Protein AF-X1S2Z3-F1 (afdb_monomer)

Foldseek 3Di:
DVVVPCVPDDAQAWDKDAQWFCPPHTDGHHQKIWIWGFHDAQDPDPPDGGDTHTDDIDDHPPDDDDDDPQRGVCCVVVVDPGDPD

Nearest PDB structures (foldseek):
  3dcl-assembly1_A  TM=9.341E-01  e=1.061E-03  Thermotoga maritima

pLDDT: mean 94.18, std 5.97, range [58.28, 98.44]

Solvent-accessible surface area (backbone atoms only — not comparable to full-atom values): 5267 Å² total; per-residue (Å²): 104,71,94,75,49,53,88,71,69,48,81,33,27,62,44,79,40,77,31,26,32,57,83,91,54,84,45,81,33,85,65,9,37,24,36,19,32,26,73,45,64,78,50,95,50,89,97,53,46,61,38,64,50,75,78,47,54,35,60,59,91,71,74,86,88,77,96,54,102,74,46,30,50,44,44,78,71,64,78,37,84,70,77,88,121

Structure (mmCIF, N/CA/C/O backbone):
data_AF-X1S2Z3-F1
#
_entry.id   AF-X1S2Z3-F1
#
loop_
_atom_site.group_PDB
_atom_site.id
_atom_site.type_symbol
_atom_site.label_atom_id
_atom_site.label_alt_id
_atom_site.label_comp_id
_atom_site.label_asym_id
_atom_site.label_entity_id
_atom_site.label_seq_id
_atom_site.pdbx_PDB_ins_code
_atom_site.Cartn_x
_atom_site.Cartn_y
_atom_site.Cartn_z
_atom_site.occupancy
_atom_site.B_iso_or_equiv
_atom_site.auth_seq_id
_atom_site.auth_comp_id
_atom_site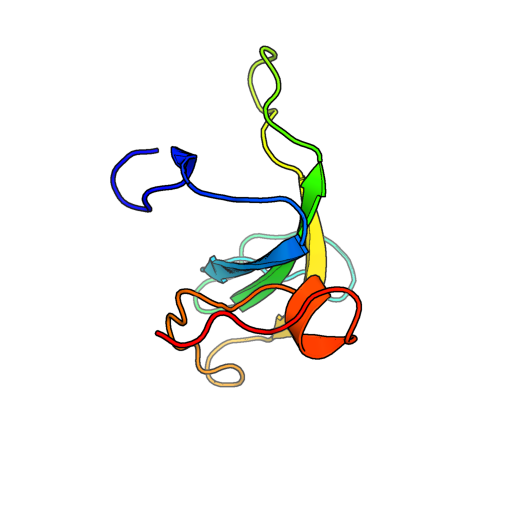.auth_asym_id
_atom_site.auth_atom_id
_atom_site.pdbx_PDB_model_num
ATOM 1 N N . VAL A 1 1 ? 8.352 12.719 3.299 1.00 71.44 1 VAL A N 1
ATOM 2 C CA . VAL A 1 1 ? 7.329 12.048 4.148 1.00 71.44 1 VAL A CA 1
ATOM 3 C C . VAL A 1 1 ? 6.025 12.850 4.169 1.00 71.44 1 VAL A C 1
ATOM 5 O O . VAL A 1 1 ? 4.944 12.281 4.239 1.00 71.44 1 VAL A O 1
ATOM 8 N N . GLU A 1 2 ? 6.144 14.167 4.061 1.00 84.81 2 GLU A N 1
ATOM 9 C CA . GLU A 1 2 ? 5.122 15.199 4.176 1.00 84.81 2 GLU A CA 1
ATOM 10 C C . GLU A 1 2 ? 4.214 15.257 2.941 1.00 84.81 2 GLU A C 1
ATOM 12 O O . GLU A 1 2 ? 3.005 15.346 3.101 1.00 84.81 2 GLU A O 1
ATOM 17 N N . GLU A 1 3 ? 4.777 15.113 1.731 1.00 85.69 3 GLU A N 1
ATOM 18 C CA . GLU A 1 3 ? 4.032 15.115 0.453 1.00 85.69 3 GLU A CA 1
ATOM 19 C C . GLU A 1 3 ? 2.861 14.119 0.444 1.00 85.69 3 GLU A C 1
ATOM 21 O O . GLU A 1 3 ? 1.793 14.413 -0.084 1.00 85.69 3 GLU A O 1
ATOM 26 N N . TYR A 1 4 ? 3.060 12.953 1.061 1.00 83.44 4 TYR A N 1
ATOM 27 C CA . TYR A 1 4 ? 2.072 11.874 1.123 1.00 83.44 4 TYR A CA 1
ATOM 28 C C . TYR A 1 4 ? 1.477 11.686 2.522 1.00 83.44 4 TYR A C 1
ATOM 30 O O . TYR A 1 4 ? 0.818 10.679 2.765 1.00 83.44 4 TYR A O 1
ATOM 38 N N . ASP A 1 5 ? 1.736 12.619 3.446 1.00 86.00 5 ASP A N 1
ATOM 39 C CA . ASP A 1 5 ? 1.230 12.591 4.825 1.00 86.00 5 ASP A CA 1
ATOM 40 C C . ASP A 1 5 ? 1.461 11.242 5.539 1.00 86.00 5 ASP A C 1
ATOM 42 O O . ASP A 1 5 ? 0.652 10.770 6.340 1.00 86.00 5 ASP A O 1
ATOM 46 N N . LEU A 1 6 ? 2.601 10.596 5.250 1.00 84.69 6 LEU A N 1
ATOM 47 C CA . LEU A 1 6 ? 2.868 9.215 5.678 1.00 84.69 6 LEU A CA 1
ATOM 48 C C . LEU A 1 6 ? 2.925 9.082 7.208 1.00 84.69 6 LEU A C 1
ATOM 50 O O . LEU A 1 6 ? 2.739 7.991 7.739 1.00 84.69 6 LEU A O 1
ATOM 54 N N . LYS A 1 7 ? 3.130 10.193 7.932 1.00 88.25 7 LYS A N 1
ATOM 55 C CA . LYS A 1 7 ? 3.100 10.245 9.406 1.00 88.25 7 LYS A CA 1
ATOM 56 C C . LYS A 1 7 ? 1.745 9.833 9.987 1.00 88.25 7 LYS A C 1
ATOM 58 O O . LYS A 1 7 ? 1.694 9.457 11.153 1.00 88.25 7 LYS A O 1
ATOM 63 N N . LYS A 1 8 ? 0.665 9.894 9.201 1.00 89.88 8 LYS A N 1
ATOM 64 C CA . LYS A 1 8 ? -0.686 9.513 9.640 1.00 89.88 8 LYS A CA 1
ATOM 65 C C . LYS A 1 8 ? -1.060 8.067 9.331 1.00 89.88 8 LYS A C 1
ATOM 67 O O . LYS A 1 8 ? -2.157 7.667 9.717 1.00 89.88 8 LYS A O 1
ATOM 72 N N . ILE A 1 9 ? -0.182 7.302 8.675 1.00 93.25 9 ILE A N 1
ATOM 73 C CA . ILE A 1 9 ? -0.426 5.886 8.382 1.00 93.25 9 ILE A CA 1
ATOM 74 C C . ILE A 1 9 ? -0.618 5.113 9.684 1.00 93.25 9 ILE A C 1
ATOM 76 O O . ILE A 1 9 ? 0.164 5.230 10.630 1.00 93.25 9 ILE A O 1
ATOM 80 N N . LYS A 1 10 ? -1.652 4.279 9.701 1.00 95.19 10 LYS A N 1
ATOM 81 C CA . LYS A 1 10 ? -2.015 3.399 10.807 1.00 95.19 10 LYS A CA 1
ATOM 82 C C . LYS A 1 10 ? -1.880 1.947 10.378 1.00 95.19 10 LYS A C 1
ATOM 84 O O . LYS A 1 10 ? -1.965 1.609 9.198 1.00 95.19 10 LYS A O 1
ATOM 89 N N . LEU A 1 11 ? -1.717 1.068 11.363 1.00 96.94 11 LEU A N 1
ATOM 90 C CA . LEU A 1 11 ? -1.820 -0.369 11.132 1.00 96.94 11 LEU A CA 1
ATOM 91 C C . LEU A 1 11 ? -3.180 -0.694 10.505 1.00 96.94 11 LEU A C 1
ATOM 93 O O . LEU A 1 11 ? -4.222 -0.219 10.966 1.00 96.94 11 LEU A O 1
ATOM 97 N N . GLY A 1 12 ? -3.153 -1.500 9.451 1.00 97.88 12 GLY A N 1
ATOM 98 C CA . GLY A 1 12 ? -4.327 -1.893 8.687 1.00 97.88 12 GLY A CA 1
ATOM 99 C C . GLY A 1 12 ? -4.719 -0.947 7.552 1.00 97.88 12 GLY A C 1
ATOM 100 O O . GLY A 1 12 ? -5.625 -1.300 6.798 1.00 97.88 12 GLY A O 1
ATOM 101 N N . ASP A 1 13 ? -4.078 0.217 7.398 1.00 97.81 13 ASP A N 1
ATOM 102 C CA . ASP A 1 13 ? -4.397 1.128 6.294 1.00 97.81 13 ASP A CA 1
ATOM 103 C C . ASP A 1 13 ? -4.051 0.492 4.942 1.00 97.81 13 ASP A C 1
ATOM 105 O O . ASP A 1 13 ? -2.991 -0.125 4.790 1.00 97.81 13 ASP A O 1
ATOM 109 N N . LEU A 1 14 ? -4.940 0.654 3.958 1.00 97.88 14 LEU A N 1
ATOM 110 C CA . LEU A 1 14 ? -4.664 0.295 2.570 1.00 97.88 14 LEU A CA 1
ATOM 111 C C . LEU A 1 14 ? -3.930 1.451 1.894 1.00 97.88 14 LEU A C 1
ATOM 113 O O . LEU A 1 14 ? -4.426 2.574 1.827 1.00 97.88 14 LEU A O 1
ATOM 117 N N . VAL A 1 15 ? -2.764 1.149 1.336 1.00 97.12 15 VAL A N 1
ATOM 118 C CA . VAL A 1 15 ? -1.873 2.121 0.704 1.00 97.12 15 VAL A CA 1
ATOM 119 C C . VAL A 1 15 ? -1.602 1.703 -0.734 1.00 97.12 15 VAL A C 1
ATOM 121 O O . VAL A 1 15 ? -1.311 0.541 -1.013 1.00 97.12 15 VAL A O 1
ATOM 124 N N . ALA A 1 16 ? -1.673 2.664 -1.655 1.00 97.06 16 ALA A N 1
ATOM 125 C CA . ALA A 1 16 ? -1.291 2.466 -3.047 1.00 97.06 16 ALA A CA 1
ATOM 126 C C . ALA A 1 16 ? 0.167 2.882 -3.281 1.00 97.06 16 ALA A C 1
ATOM 128 O O . ALA A 1 16 ? 0.534 4.039 -3.077 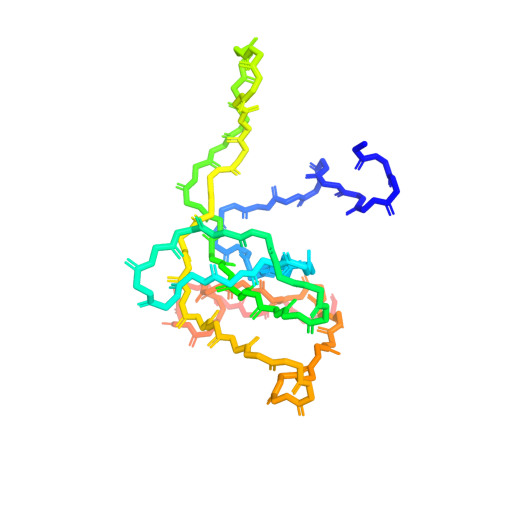1.00 97.06 1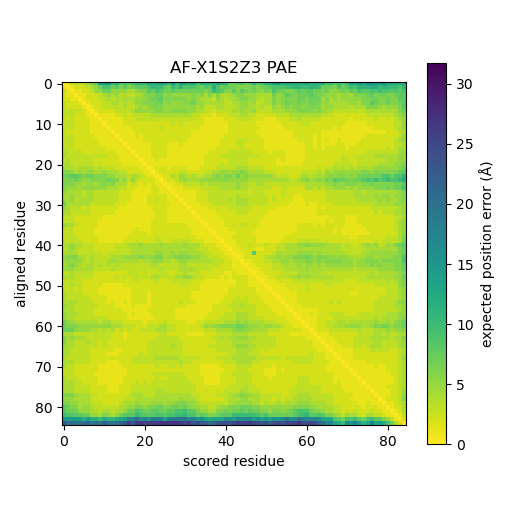6 ALA A O 1
ATOM 129 N N . ILE A 1 17 ? 0.982 1.953 -3.773 1.00 96.75 17 ILE A N 1
ATOM 130 C CA . ILE A 1 17 ? 2.366 2.179 -4.185 1.00 96.75 17 ILE A CA 1
ATOM 131 C C . ILE A 1 17 ? 2.389 2.329 -5.710 1.00 96.75 17 ILE A C 1
ATOM 133 O O . ILE A 1 17 ? 2.188 1.361 -6.447 1.00 96.75 17 ILE A O 1
ATOM 137 N N . LYS A 1 18 ? 2.623 3.555 -6.186 1.00 96.19 18 LYS A N 1
ATOM 138 C CA . LYS A 1 18 ? 2.751 3.872 -7.617 1.00 96.19 18 LYS A CA 1
ATOM 139 C C . LYS A 1 18 ? 4.123 3.435 -8.138 1.00 96.19 18 LYS A C 1
ATOM 141 O O . LYS A 1 18 ? 5.132 3.655 -7.475 1.00 96.19 18 LYS A O 1
ATOM 146 N N . GLY A 1 19 ? 4.169 2.884 -9.346 1.00 97.12 19 GLY A N 1
ATOM 147 C CA . GLY A 1 19 ? 5.408 2.458 -9.995 1.00 97.12 19 GLY A CA 1
ATOM 148 C C . GLY A 1 19 ? 5.978 1.137 -9.465 1.00 97.12 19 GLY A C 1
ATOM 149 O O . GLY A 1 19 ? 7.145 0.846 -9.718 1.00 97.12 19 GLY A O 1
ATOM 150 N N . HIS A 1 20 ? 5.194 0.368 -8.704 1.00 97.69 20 HIS A N 1
ATOM 151 C CA . HIS A 1 20 ? 5.590 -0.907 -8.104 1.00 97.69 20 HIS A CA 1
ATOM 152 C C . HIS A 1 20 ? 4.701 -2.030 -8.638 1.00 97.69 20 HIS A C 1
ATOM 154 O O . HIS A 1 20 ? 3.485 -1.862 -8.740 1.00 97.69 20 HIS A O 1
ATOM 160 N N . TYR A 1 21 ? 5.310 -3.168 -8.960 1.00 97.75 21 TYR A N 1
ATOM 161 C CA . TYR A 1 21 ? 4.617 -4.399 -9.330 1.00 97.75 21 TYR A CA 1
ATOM 162 C C . TYR A 1 21 ? 5.190 -5.551 -8.507 1.00 97.75 21 TYR A C 1
ATOM 164 O O . TYR A 1 21 ? 6.409 -5.653 -8.373 1.00 97.75 21 TYR A O 1
ATOM 172 N N . ASP A 1 22 ? 4.313 -6.376 -7.938 1.00 96.50 22 ASP A N 1
ATOM 173 C CA . ASP A 1 22 ? 4.671 -7.401 -6.948 1.00 96.50 22 ASP A CA 1
ATOM 174 C C . ASP A 1 22 ? 3.896 -8.710 -7.162 1.00 96.50 22 ASP A C 1
ATOM 176 O O . ASP A 1 22 ? 3.330 -9.283 -6.238 1.00 96.50 22 ASP A O 1
ATOM 180 N N . TYR A 1 23 ? 3.781 -9.151 -8.419 1.00 93.62 23 TYR A N 1
ATOM 181 C CA . TYR A 1 23 ? 3.018 -10.361 -8.757 1.00 93.62 23 TYR A CA 1
ATOM 182 C C . TYR A 1 23 ? 3.813 -11.654 -8.515 1.00 93.62 23 TYR A C 1
ATOM 184 O O . TYR A 1 23 ? 3.276 -12.621 -7.990 1.00 93.62 23 TYR A O 1
ATOM 192 N N . TYR A 1 24 ? 5.096 -11.669 -8.890 1.00 91.31 24 TYR A N 1
ATOM 193 C CA . TYR A 1 24 ? 6.025 -12.785 -8.630 1.00 91.31 24 TYR A CA 1
ATOM 194 C C . TYR A 1 24 ? 7.252 -12.358 -7.815 1.00 91.31 24 TYR A C 1
ATOM 196 O O . TYR A 1 24 ? 8.040 -13.187 -7.372 1.00 91.31 24 TYR A O 1
ATOM 204 N N . GLY A 1 25 ? 7.431 -11.052 -7.651 1.00 90.50 25 GLY A N 1
ATOM 205 C CA . GLY A 1 25 ? 8.565 -10.435 -6.998 1.00 90.50 25 GLY A CA 1
ATOM 206 C C . GLY A 1 25 ? 8.494 -8.926 -7.170 1.00 90.50 25 GLY A C 1
ATOM 207 O O . GLY A 1 25 ? 7.845 -8.420 -8.090 1.00 90.50 25 GLY A O 1
ATOM 208 N N . ARG A 1 26 ? 9.184 -8.223 -6.278 1.00 94.19 26 ARG A N 1
ATOM 209 C CA . ARG A 1 26 ? 9.147 -6.767 -6.182 1.00 94.19 26 ARG A CA 1
ATOM 210 C C . ARG A 1 26 ? 9.989 -6.141 -7.276 1.00 94.19 26 ARG A C 1
ATOM 212 O O . ARG A 1 26 ? 11.174 -6.446 -7.404 1.00 94.19 26 ARG A O 1
ATOM 219 N N . GLY A 1 27 ? 9.410 -5.207 -8.016 1.00 96.19 27 GLY A N 1
ATOM 220 C CA . GLY A 1 27 ? 10.172 -4.406 -8.962 1.00 96.19 27 GLY A CA 1
ATOM 221 C C . GLY A 1 27 ? 9.530 -3.067 -9.274 1.00 96.19 27 GLY A C 1
ATOM 222 O O . GLY A 1 27 ? 8.354 -2.821 -8.992 1.00 96.19 27 GLY A O 1
ATOM 223 N N . ARG A 1 28 ? 10.336 -2.187 -9.868 1.00 97.00 28 ARG A N 1
ATOM 224 C CA . ARG A 1 28 ? 9.891 -0.881 -10.344 1.00 97.00 28 ARG A CA 1
ATOM 225 C C . ARG A 1 28 ? 9.383 -1.014 -11.776 1.00 97.00 28 ARG A C 1
ATOM 227 O O . ARG A 1 28 ? 10.147 -1.373 -12.664 1.00 97.00 28 ARG A O 1
ATOM 234 N N . TYR A 1 29 ? 8.113 -0.695 -11.988 1.00 97.25 29 TYR A N 1
ATOM 235 C CA . TYR A 1 29 ? 7.452 -0.760 -13.290 1.00 97.25 29 TYR A CA 1
ATOM 236 C C . TYR A 1 29 ? 6.622 0.500 -13.474 1.00 97.25 29 TYR A C 1
ATOM 238 O O . TYR A 1 29 ? 5.713 0.770 -12.689 1.00 97.25 29 TYR A O 1
ATOM 246 N N . GLU A 1 30 ? 6.942 1.292 -14.491 1.00 97.38 30 GLU A N 1
ATOM 247 C CA . GLU A 1 30 ? 6.247 2.549 -14.743 1.00 97.38 30 GLU A CA 1
ATOM 248 C C . GLU A 1 30 ? 4.745 2.323 -14.968 1.00 97.38 30 GLU A C 1
ATOM 250 O O . GLU A 1 30 ? 4.332 1.400 -15.668 1.00 97.38 30 GLU A O 1
ATOM 255 N N . GLY A 1 31 ? 3.922 3.136 -14.304 1.00 96.69 31 GLY A N 1
ATOM 256 C CA . GLY A 1 31 ? 2.461 3.052 -14.357 1.00 96.69 31 GLY A CA 1
ATOM 257 C C . GLY A 1 31 ? 1.831 1.848 -13.641 1.00 96.69 31 GLY A C 1
ATOM 258 O O . GLY A 1 31 ? 0.607 1.816 -13.512 1.00 96.69 31 GLY A O 1
ATOM 259 N N . ALA A 1 32 ? 2.616 0.878 -13.160 1.00 97.81 32 ALA A N 1
ATOM 260 C CA . ALA A 1 32 ? 2.097 -0.208 -12.333 1.00 97.81 32 ALA A CA 1
ATOM 261 C C . ALA A 1 32 ? 1.672 0.306 -10.950 1.00 97.81 32 ALA A C 1
ATOM 263 O O . ALA A 1 32 ? 2.171 1.326 -10.460 1.00 97.81 32 ALA A O 1
ATOM 264 N N . VAL A 1 33 ? 0.745 -0.405 -10.314 1.00 98.12 33 VAL A N 1
ATOM 265 C CA . VAL A 1 33 ? 0.274 -0.090 -8.963 1.00 98.12 33 VAL A CA 1
ATOM 266 C C . VAL A 1 33 ? 0.196 -1.366 -8.141 1.00 98.12 33 V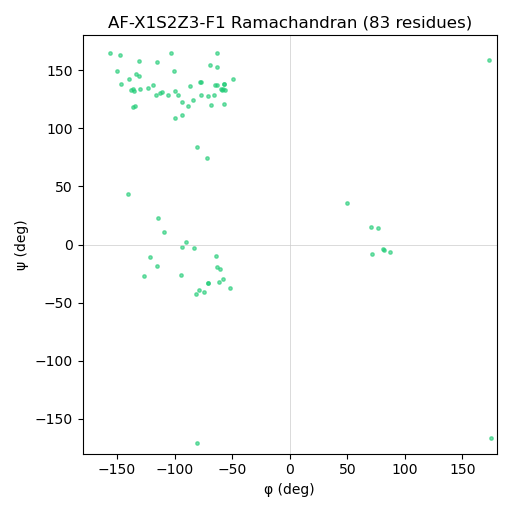AL A C 1
ATOM 268 O O . VAL A 1 33 ? -0.418 -2.346 -8.563 1.00 98.12 33 VAL A O 1
ATOM 271 N N . THR A 1 34 ? 0.742 -1.311 -6.929 1.00 98.31 34 THR A N 1
ATOM 272 C CA . THR A 1 34 ? 0.541 -2.321 -5.885 1.00 98.31 34 THR A CA 1
ATOM 273 C C . THR A 1 34 ? -0.250 -1.703 -4.739 1.00 98.31 34 THR A C 1
ATOM 275 O O . THR A 1 34 ? 0.109 -0.637 -4.248 1.00 98.31 34 THR A O 1
ATOM 278 N N . ILE A 1 35 ? -1.315 -2.367 -4.296 1.00 98.19 35 ILE A N 1
ATOM 279 C CA . ILE A 1 35 ? -2.043 -2.034 -3.070 1.00 98.19 35 ILE A CA 1
ATOM 280 C C . ILE A 1 35 ? -1.527 -2.940 -1.957 1.00 98.19 35 ILE A C 1
ATOM 282 O O . ILE A 1 35 ? -1.492 -4.160 -2.127 1.00 98.19 35 ILE A O 1
ATOM 286 N N . GLY A 1 36 ? -1.142 -2.355 -0.827 1.00 98.06 36 GLY A N 1
ATOM 287 C CA . GLY A 1 36 ? -0.687 -3.089 0.349 1.00 98.06 36 GLY A CA 1
ATOM 288 C C . GLY A 1 36 ? -1.371 -2.632 1.630 1.00 98.06 36 GLY A C 1
ATOM 289 O O . GLY A 1 36 ? -1.884 -1.519 1.705 1.00 98.06 36 GLY A O 1
ATOM 290 N N . VAL A 1 37 ? -1.369 -3.504 2.634 1.00 98.44 37 VAL A N 1
ATOM 291 C CA . VAL A 1 37 ? -1.878 -3.232 3.983 1.00 98.44 37 VAL A CA 1
ATOM 292 C C . VAL A 1 37 ? -0.707 -2.913 4.903 1.00 98.44 37 VAL A C 1
ATOM 294 O O . VAL A 1 37 ? 0.269 -3.658 4.915 1.00 98.44 37 VAL A O 1
ATOM 297 N N . CYS A 1 38 ? -0.796 -1.846 5.692 1.00 98.12 38 CYS A N 1
ATOM 298 C CA . CYS A 1 38 ? 0.214 -1.538 6.704 1.00 98.12 38 CYS A CA 1
ATOM 299 C C . CYS A 1 38 ? 0.205 -2.569 7.843 1.00 98.12 38 CYS A C 1
ATOM 301 O O . CYS A 1 38 ? -0.808 -2.734 8.523 1.00 98.12 38 CYS A O 1
ATOM 303 N N . ILE A 1 39 ? 1.328 -3.260 8.056 1.00 98.12 39 ILE A N 1
ATOM 304 C CA . ILE A 1 39 ? 1.441 -4.385 9.002 1.00 98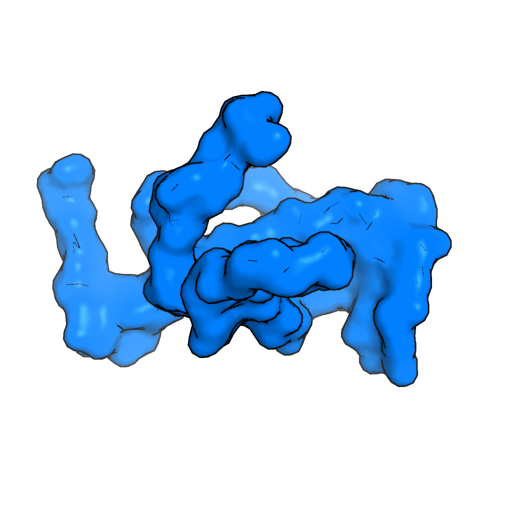.12 39 ILE A CA 1
ATOM 305 C C . ILE A 1 39 ? 2.377 -4.124 10.184 1.00 98.12 39 ILE A C 1
ATOM 307 O O . ILE A 1 39 ? 2.268 -4.808 11.197 1.00 98.12 39 ILE A O 1
ATOM 311 N N . HIS A 1 40 ? 3.271 -3.138 10.098 1.00 97.00 40 HIS A N 1
ATOM 312 C CA . HIS A 1 40 ? 4.095 -2.725 11.234 1.00 97.00 40 HIS A CA 1
ATOM 313 C C . HIS A 1 40 ? 4.406 -1.229 11.195 1.00 97.00 40 HIS A C 1
ATOM 315 O O . HIS A 1 40 ? 4.227 -0.574 10.171 1.00 97.00 40 HIS A O 1
ATOM 321 N N . GLY A 1 41 ? 4.846 -0.693 12.336 1.00 93.19 41 GLY A N 1
ATOM 322 C CA . GLY A 1 41 ? 5.122 0.730 12.523 1.00 93.19 41 GLY A CA 1
ATOM 323 C C . GLY A 1 41 ? 6.478 1.194 11.986 1.00 93.19 41 GLY A C 1
ATOM 324 O O . GLY A 1 41 ? 7.187 0.460 11.292 1.00 93.19 41 GLY A O 1
ATOM 325 N N . TRP A 1 42 ? 6.811 2.438 12.334 1.00 92.44 42 TRP A N 1
ATOM 326 C CA . TRP A 1 42 ? 8.074 3.096 12.006 1.00 92.44 42 TRP A CA 1
ATOM 327 C C . TRP A 1 42 ? 9.278 2.401 12.644 1.00 92.44 42 TRP A C 1
ATOM 329 O O . TRP A 1 42 ? 9.169 1.758 13.686 1.00 92.44 42 TRP A O 1
ATOM 339 N N . SER A 1 43 ? 10.425 2.552 11.993 1.00 92.50 43 SER A N 1
ATOM 340 C CA . SER A 1 43 ? 11.714 2.037 12.435 1.00 92.50 43 SER A CA 1
ATOM 341 C C . SER A 1 43 ? 12.738 3.162 12.365 1.00 92.50 43 SER A C 1
ATOM 343 O O . SER A 1 43 ? 12.678 3.981 11.449 1.00 92.50 43 SER A O 1
ATOM 345 N N . ASP A 1 44 ? 13.680 3.170 13.305 1.00 93.62 44 ASP A N 1
ATOM 346 C CA . ASP A 1 44 ? 14.764 4.157 13.363 1.00 93.62 44 ASP A CA 1
ATOM 347 C C . ASP A 1 44 ? 15.948 3.803 12.442 1.00 93.62 44 ASP A C 1
ATOM 349 O O . ASP A 1 44 ? 16.907 4.565 12.323 1.00 93.62 44 ASP A O 1
ATOM 353 N N . PHE A 1 45 ? 15.898 2.648 11.769 1.00 96.06 45 PHE A N 1
ATOM 354 C CA . PHE A 1 45 ? 16.948 2.206 10.856 1.00 96.06 45 PHE A CA 1
ATOM 355 C C . PHE A 1 45 ? 16.750 2.764 9.444 1.00 96.06 45 PHE A C 1
ATOM 357 O O . PHE A 1 45 ? 15.655 2.734 8.879 1.00 96.06 45 PHE A O 1
ATOM 364 N N . SER A 1 46 ? 17.845 3.225 8.834 1.00 94.81 46 SER A N 1
ATOM 365 C CA . SER A 1 46 ? 17.833 3.724 7.456 1.00 94.81 46 SER A CA 1
ATOM 366 C C . SER A 1 46 ? 17.340 2.653 6.479 1.00 94.81 46 SER A C 1
ATOM 368 O O . SER A 1 46 ? 17.759 1.499 6.544 1.00 94.81 46 SER A O 1
ATOM 370 N N . GLY A 1 47 ? 16.439 3.036 5.573 1.00 92.00 47 GLY A N 1
ATOM 371 C CA . GLY A 1 47 ? 15.799 2.121 4.624 1.00 92.00 47 GLY A CA 1
ATOM 372 C C . GLY A 1 47 ? 14.604 1.341 5.186 1.00 92.00 47 GLY A C 1
ATOM 373 O O . GLY A 1 47 ? 13.931 0.653 4.419 1.00 92.00 47 GLY A O 1
ATOM 374 N N . HIS A 1 48 ? 14.296 1.473 6.480 1.00 93.50 48 HIS A N 1
ATOM 375 C CA . HIS A 1 48 ? 13.113 0.887 7.108 1.00 93.50 48 HIS A CA 1
ATOM 376 C C . HIS A 1 48 ? 12.013 1.935 7.350 1.00 93.50 48 HIS A C 1
ATOM 378 O O . HIS A 1 48 ? 12.219 3.144 7.270 1.00 93.50 48 HIS A O 1
ATOM 384 N N . GLY A 1 49 ? 10.805 1.452 7.625 1.00 92.88 49 GLY A N 1
ATOM 385 C 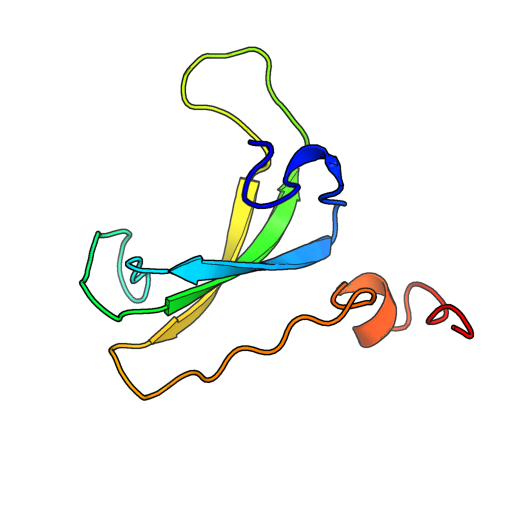CA . GLY A 1 49 ? 9.612 2.257 7.869 1.00 92.88 49 GLY A CA 1
ATOM 386 C C . GLY A 1 49 ? 8.394 1.350 8.031 1.00 92.88 49 GLY A C 1
ATOM 387 O O . GLY A 1 49 ? 8.574 0.139 8.173 1.00 92.88 49 GLY A O 1
ATOM 388 N N . PRO A 1 50 ? 7.167 1.891 7.994 1.00 95.38 50 PRO A N 1
ATOM 389 C CA . PRO A 1 50 ? 5.962 1.081 8.046 1.00 95.38 50 PRO A CA 1
ATOM 390 C C . PRO A 1 50 ? 5.936 0.052 6.914 1.00 95.38 50 PRO A C 1
ATOM 392 O O . PRO A 1 50 ? 6.002 0.401 5.734 1.00 95.38 50 PRO A O 1
ATOM 395 N N . GLY A 1 51 ? 5.868 -1.226 7.277 1.00 96.31 51 GLY A N 1
ATOM 396 C CA . GLY A 1 51 ? 5.855 -2.315 6.309 1.00 96.31 51 GLY A CA 1
ATOM 397 C C . GLY A 1 51 ? 4.487 -2.476 5.680 1.00 96.31 51 GLY A C 1
ATOM 398 O O . GLY A 1 51 ? 3.469 -2.410 6.370 1.00 96.31 51 GLY A O 1
ATOM 399 N N . LEU A 1 52 ? 4.469 -2.739 4.376 1.00 97.25 52 LEU A N 1
ATOM 400 C CA . LEU A 1 52 ? 3.253 -3.021 3.626 1.00 97.25 52 LEU A CA 1
ATOM 401 C C . LEU A 1 52 ? 3.240 -4.489 3.192 1.00 97.25 52 LEU A C 1
ATOM 403 O O . LEU A 1 52 ? 4.210 -4.970 2.608 1.00 97.25 52 LEU A O 1
ATOM 407 N N . ASN A 1 53 ? 2.127 -5.178 3.437 1.00 97.62 53 ASN A N 1
ATOM 408 C CA . ASN A 1 53 ? 1.840 -6.487 2.863 1.00 97.62 53 ASN A CA 1
ATOM 409 C C . ASN A 1 53 ? 1.013 -6.312 1.576 1.00 97.62 53 ASN A C 1
ATOM 411 O O . ASN A 1 53 ? -0.147 -5.900 1.678 1.00 97.62 53 ASN A O 1
ATOM 415 N N . PRO A 1 54 ? 1.564 -6.597 0.384 1.00 97.44 54 PRO A N 1
ATOM 416 C CA . PRO A 1 54 ? 0.833 -6.529 -0.879 1.00 97.44 54 PRO A CA 1
ATOM 417 C C . PRO A 1 54 ? -0.409 -7.427 -0.872 1.00 97.44 54 PRO A C 1
ATOM 419 O O . PRO A 1 54 ? -0.361 -8.563 -0.406 1.00 97.44 54 PRO A O 1
ATOM 422 N N . VAL A 1 55 ? -1.517 -6.923 -1.412 1.00 97.00 55 VAL A N 1
ATOM 423 C CA . VAL A 1 55 ? -2.770 -7.685 -1.584 1.00 97.00 55 VAL A CA 1
ATOM 424 C C . VAL A 1 55 ? -3.280 -7.658 -3.020 1.00 97.00 55 VAL A C 1
ATOM 426 O O . VAL A 1 55 ? -3.948 -8.589 -3.454 1.00 97.00 55 VAL A O 1
ATOM 429 N N . LEU A 1 56 ? -2.956 -6.605 -3.772 1.00 97.06 56 LEU A N 1
ATOM 430 C CA . LEU A 1 56 ? -3.265 -6.480 -5.192 1.00 97.06 56 LEU A CA 1
ATOM 431 C C . LEU A 1 56 ? -2.067 -5.859 -5.894 1.00 97.06 56 LEU A C 1
ATOM 433 O O . LEU A 1 56 ? -1.450 -4.934 -5.369 1.00 97.06 56 LEU A O 1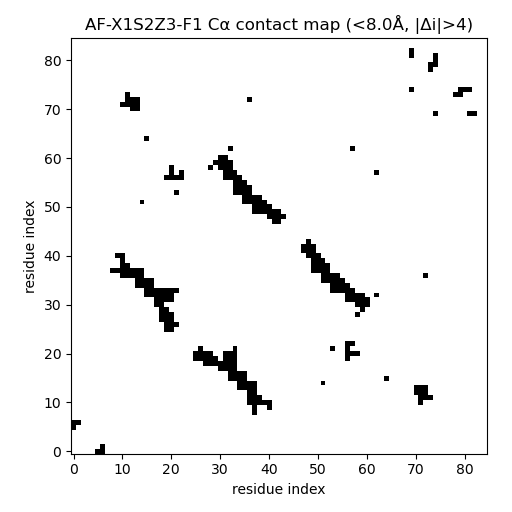
ATOM 437 N N . SER A 1 57 ? -1.769 -6.313 -7.103 1.00 97.81 57 SER A N 1
ATOM 438 C CA . SER A 1 57 ? -0.764 -5.681 -7.948 1.00 97.81 57 SER A CA 1
ATOM 439 C C . SER A 1 57 ? -1.171 -5.797 -9.405 1.00 97.81 57 SER A C 1
ATOM 441 O O . SER A 1 57 ? -1.678 -6.837 -9.829 1.00 97.81 57 SER A O 1
ATOM 443 N N . ALA A 1 58 ? -0.992 -4.728 -10.175 1.00 97.69 58 ALA A N 1
ATOM 444 C CA . ALA A 1 58 ? -1.340 -4.741 -11.584 1.00 97.69 58 ALA A CA 1
ATOM 445 C C . ALA A 1 58 ? -0.460 -3.819 -12.428 1.00 97.69 58 ALA A C 1
ATOM 447 O O . ALA A 1 58 ? -0.014 -2.758 -11.989 1.00 97.69 58 ALA A O 1
ATOM 448 N N . LEU A 1 59 ? -0.282 -4.234 -13.682 1.00 97.19 59 LEU A N 1
ATOM 449 C CA . LEU A 1 59 ? 0.267 -3.417 -14.760 1.00 97.19 59 LEU A CA 1
ATOM 450 C C . LEU A 1 59 ? -0.639 -2.201 -15.071 1.00 97.19 59 LEU A C 1
ATOM 452 O O . LEU A 1 59 ? -1.802 -2.177 -14.643 1.00 97.19 59 LEU A O 1
ATOM 456 N N . PRO A 1 60 ? -0.128 -1.198 -15.815 1.00 97.75 60 PRO A N 1
ATOM 457 C CA . PRO A 1 60 ? -0.830 0.059 -16.064 1.00 97.75 60 PRO A CA 1
ATOM 458 C C . PRO A 1 60 ? -2.279 -0.100 -16.541 1.00 97.75 60 PRO A C 1
ATOM 460 O O . PRO A 1 60 ? -2.611 -0.991 -17.322 1.00 97.75 60 PRO A O 1
ATOM 463 N N . GLY A 1 61 ? -3.150 0.794 -16.067 1.00 95.38 61 GLY A N 1
ATOM 464 C CA . GLY A 1 61 ? -4.547 0.894 -16.507 1.00 95.38 61 GLY A CA 1
ATOM 465 C C . GLY A 1 61 ? -5.526 -0.102 -15.876 1.00 95.38 61 GLY A C 1
ATOM 466 O O . GLY A 1 61 ? -6.725 0.002 -16.126 1.00 95.38 61 GLY A O 1
ATOM 467 N N . ARG A 1 62 ? -5.061 -1.040 -15.038 1.00 96.56 62 ARG A N 1
ATOM 468 C CA . ARG A 1 62 ? -5.920 -2.082 -14.439 1.00 96.56 62 ARG A CA 1
ATOM 469 C C . ARG A 1 62 ? -6.478 -1.746 -13.056 1.00 96.56 62 ARG A C 1
ATOM 471 O O . ARG A 1 62 ? -7.531 -2.260 -12.694 1.00 96.56 62 ARG A O 1
ATOM 478 N N . ILE A 1 63 ? -5.800 -0.894 -12.288 1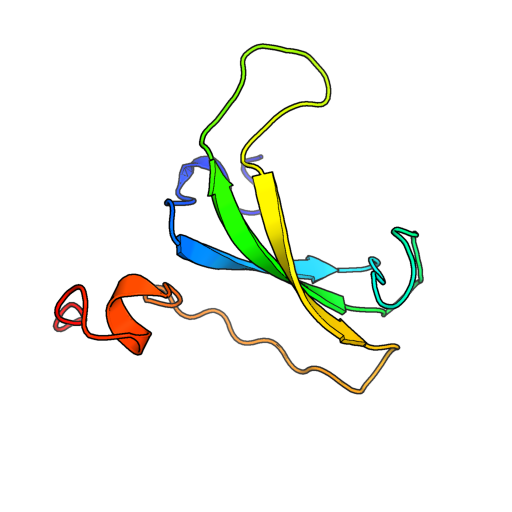.00 96.38 63 ILE A N 1
ATOM 479 C CA . ILE A 1 63 ? -6.243 -0.451 -10.958 1.00 96.38 63 ILE A CA 1
ATOM 480 C C . ILE A 1 63 ? -6.495 1.055 -10.998 1.00 96.38 63 ILE A C 1
ATOM 482 O O . ILE A 1 63 ? -5.627 1.826 -11.401 1.00 96.38 63 ILE A O 1
ATOM 486 N N . LYS A 1 64 ? -7.679 1.475 -10.539 1.00 95.38 64 LYS A N 1
ATOM 487 C CA . LYS A 1 64 ? -7.999 2.878 -10.250 1.00 95.38 64 LYS A CA 1
ATOM 488 C C . LYS A 1 64 ? -8.028 3.071 -8.740 1.00 95.38 64 LYS A C 1
ATOM 490 O O . LYS A 1 64 ? -8.702 2.322 -8.039 1.00 95.38 64 LYS A O 1
ATOM 495 N N . THR A 1 65 ? -7.304 4.067 -8.245 1.00 95.06 65 THR A N 1
ATOM 496 C CA . THR A 1 65 ? -7.238 4.381 -6.816 1.00 95.06 65 THR A CA 1
ATOM 497 C C . THR A 1 65 ? -8.140 5.562 -6.480 1.00 95.06 65 THR A C 1
ATOM 499 O O . THR A 1 65 ? -8.358 6.461 -7.291 1.00 95.06 65 THR A O 1
ATOM 502 N N . LYS A 1 66 ? -8.672 5.559 -5.259 1.00 95.06 66 LYS A N 1
ATOM 503 C CA . LYS A 1 66 ? -9.406 6.674 -4.666 1.00 95.06 66 LYS A CA 1
ATOM 504 C C . LYS A 1 66 ? -8.925 6.827 -3.230 1.00 95.06 66 LYS A C 1
ATOM 506 O O . LYS A 1 66 ? -8.826 5.830 -2.522 1.00 95.06 66 LYS A O 1
ATOM 511 N N . LEU A 1 67 ? -8.638 8.056 -2.811 1.00 93.12 67 LEU A N 1
ATOM 512 C CA . LEU A 1 67 ? -8.338 8.337 -1.410 1.00 93.12 67 LEU A CA 1
ATOM 513 C C . LEU A 1 67 ? -9.621 8.208 -0.579 1.00 93.12 67 LEU A C 1
ATOM 515 O O . LEU A 1 67 ? -10.646 8.806 -0.913 1.00 93.12 67 LEU A O 1
ATOM 519 N N . ASP A 1 68 ? -9.555 7.423 0.492 1.00 93.56 68 ASP A N 1
ATOM 520 C CA . ASP A 1 68 ? -10.618 7.264 1.486 1.00 93.56 68 ASP A CA 1
ATOM 521 C C . ASP A 1 68 ? -9.969 7.354 2.881 1.00 93.56 68 ASP A C 1
ATOM 523 O O . ASP A 1 68 ? -9.099 6.535 3.189 1.00 93.56 68 ASP A O 1
ATOM 527 N N . PRO A 1 69 ? -10.355 8.327 3.732 1.00 91.81 69 PRO A N 1
ATOM 528 C CA . PRO A 1 69 ? -9.802 8.474 5.084 1.00 91.81 69 PRO A CA 1
ATOM 529 C C . PRO A 1 69 ? -10.119 7.287 6.009 1.00 91.81 69 PRO A C 1
ATOM 531 O O . PRO A 1 69 ? -9.571 7.186 7.106 1.00 91.81 69 PRO A O 1
ATOM 534 N N . HIS A 1 70 ? -11.002 6.385 5.580 1.00 94.25 70 HIS A N 1
ATOM 535 C CA . HIS A 1 70 ? -11.373 5.167 6.283 1.00 94.25 70 HIS A CA 1
ATOM 536 C C . HIS A 1 70 ? -10.943 3.903 5.525 1.00 94.25 70 HIS A C 1
ATOM 538 O O . HIS A 1 70 ? -11.531 2.840 5.729 1.00 94.25 70 HIS A O 1
ATOM 544 N N . ALA A 1 71 ? -9.943 3.993 4.644 1.00 96.50 71 ALA A N 1
ATOM 545 C CA . ALA A 1 71 ? -9.349 2.834 3.987 1.00 96.50 71 ALA A CA 1
ATOM 546 C C . ALA A 1 71 ? -8.499 2.011 4.965 1.00 96.50 71 ALA A C 1
ATOM 548 O O . ALA A 1 71 ? -7.274 2.043 4.914 1.00 96.50 71 ALA A O 1
ATOM 549 N N . ASN A 1 72 ? -9.152 1.263 5.856 1.00 97.69 72 ASN A N 1
ATOM 550 C CA . ASN A 1 72 ? -8.494 0.416 6.844 1.00 97.69 72 ASN A CA 1
ATOM 551 C C . ASN A 1 72 ? -9.203 -0.939 6.966 1.00 97.69 72 ASN A C 1
ATOM 553 O O . ASN A 1 72 ? -10.429 -1.006 7.105 1.00 97.69 72 ASN A O 1
ATOM 557 N N . VAL A 1 73 ? -8.426 -2.026 6.951 1.00 97.81 73 VAL A N 1
ATOM 558 C CA . VAL A 1 73 ? -8.947 -3.403 7.002 1.00 97.81 73 VAL A CA 1
ATOM 559 C C . VAL A 1 73 ? -9.790 -3.676 8.245 1.00 97.81 73 VAL A C 1
ATOM 561 O O . VAL A 1 73 ? -10.731 -4.459 8.167 1.00 97.81 73 VAL A O 1
ATOM 564 N N . ALA A 1 74 ? -9.527 -3.006 9.371 1.00 97.94 74 ALA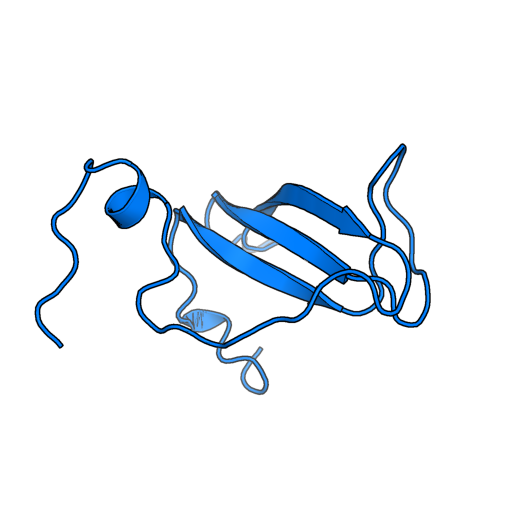 A N 1
ATOM 565 C CA . ALA A 1 74 ? -10.313 -3.189 10.587 1.00 97.94 74 ALA A CA 1
ATOM 566 C C . ALA A 1 74 ? -11.787 -2.804 10.391 1.00 97.94 74 ALA A C 1
ATOM 568 O O . ALA A 1 74 ? -12.659 -3.427 10.994 1.00 97.94 74 ALA A O 1
ATOM 569 N N . TYR A 1 75 ? -12.072 -1.816 9.534 1.00 97.25 75 TYR A N 1
ATOM 570 C CA . TYR A 1 75 ? -13.441 -1.409 9.213 1.00 97.25 75 TYR A CA 1
ATOM 571 C C . TYR A 1 75 ? -14.098 -2.359 8.214 1.00 97.25 75 TYR A C 1
ATOM 573 O O . TYR A 1 75 ? -15.272 -2.685 8.358 1.00 97.25 75 TYR A O 1
ATOM 581 N N . TYR A 1 76 ? -13.348 -2.831 7.216 1.00 95.44 76 TYR A N 1
ATOM 582 C CA . TYR A 1 76 ? -13.877 -3.745 6.201 1.00 95.44 76 TYR A CA 1
ATOM 583 C C . TYR A 1 76 ? -14.151 -5.150 6.743 1.00 95.44 76 TYR A C 1
ATOM 585 O O . TYR A 1 76 ? -15.097 -5.796 6.307 1.00 95.44 76 TYR A O 1
ATOM 593 N N . LEU A 1 77 ? -13.351 -5.607 7.707 1.00 96.62 77 LEU A N 1
ATOM 594 C CA . LEU A 1 77 ? -13.488 -6.922 8.335 1.00 96.62 77 LEU A CA 1
ATOM 595 C C . LEU A 1 77 ? -14.397 -6.915 9.576 1.00 96.62 77 LEU A C 1
ATOM 597 O O . LEU A 1 77 ? -14.529 -7.940 10.235 1.00 96.62 77 LEU A O 1
ATOM 601 N N . GLY A 1 78 ? -14.995 -5.774 9.933 1.00 96.50 78 GLY A N 1
ATOM 602 C CA . GLY A 1 78 ? -15.883 -5.669 11.098 1.00 96.50 78 GLY A CA 1
ATOM 603 C C . GLY A 1 78 ? -15.183 -5.777 12.459 1.00 96.50 78 GLY A C 1
ATOM 604 O O . GLY A 1 78 ? -15.848 -5.944 13.475 1.00 96.50 78 GLY A O 1
ATOM 605 N N . ILE A 1 79 ? -13.853 -5.651 12.506 1.00 96.88 79 ILE A N 1
ATOM 606 C CA . ILE A 1 79 ? -13.066 -5.638 13.754 1.00 96.88 79 ILE A CA 1
ATOM 607 C C . ILE A 1 79 ? -13.314 -4.334 14.528 1.00 96.88 79 ILE A C 1
ATOM 609 O O . ILE A 1 79 ? -13.282 -4.301 15.757 1.00 96.88 79 ILE A O 1
ATOM 613 N N . ARG A 1 80 ? -13.550 -3.236 13.804 1.00 95.81 80 ARG A N 1
ATOM 614 C CA . ARG A 1 80 ? -13.926 -1.931 14.353 1.00 95.81 80 ARG A CA 1
ATOM 615 C C . ARG A 1 80 ? -15.096 -1.354 13.571 1.00 95.81 80 ARG A C 1
ATOM 617 O O . ARG A 1 80 ? -15.171 -1.508 12.355 1.00 95.81 80 ARG A O 1
ATOM 624 N N . ALA A 1 81 ? -15.961 -0.613 14.258 1.00 94.19 81 ALA A N 1
ATOM 625 C CA . ALA A 1 81 ? -16.978 0.187 13.590 1.00 94.19 81 ALA A CA 1
ATOM 626 C C . ALA A 1 81 ? -16.316 1.271 12.726 1.00 94.19 81 ALA A C 1
ATOM 628 O O . ALA A 1 81 ? -15.358 1.924 13.155 1.00 94.19 81 ALA A O 1
ATOM 629 N N . LYS A 1 82 ? -16.832 1.465 11.508 1.00 92.75 82 LYS A N 1
ATOM 630 C CA . LYS A 1 82 ? -16.412 2.576 10.652 1.00 92.75 82 LYS A CA 1
ATOM 631 C C . LYS A 1 82 ? -16.841 3.894 11.322 1.00 92.75 82 LYS A C 1
ATOM 633 O O . LYS A 1 82 ? -18.013 4.003 11.681 1.00 92.75 82 LYS A O 1
ATOM 638 N N . PRO A 1 83 ? -15.941 4.878 11.499 1.00 88.81 83 PRO A N 1
ATOM 639 C CA . PRO A 1 83 ? -16.298 6.163 12.089 1.00 88.81 83 PRO A CA 1
ATOM 640 C C . PRO A 1 83 ? -17.421 6.838 11.295 1.00 88.81 83 PRO A C 1
ATOM 642 O O . PRO A 1 83 ? -17.426 6.814 10.061 1.00 88.81 83 PRO A O 1
ATOM 645 N N . SER A 1 84 ? -18.380 7.433 11.999 1.00 81.00 84 SER A N 1
ATOM 646 C CA . SER A 1 84 ? -19.464 8.203 11.397 1.00 81.00 84 SER A CA 1
ATOM 647 C C . SER A 1 84 ? -18.979 9.616 11.057 1.00 81.00 84 SER A C 1
ATOM 649 O O . SER A 1 84 ? -19.221 10.531 11.835 1.00 81.00 84 SER A O 1
ATOM 651 N N . ARG A 1 85 ? -18.343 9.757 9.885 1.00 58.28 85 ARG A N 1
ATOM 652 C CA . ARG A 1 85 ? -17.704 10.983 9.358 1.00 58.28 85 ARG A CA 1
ATOM 653 C C . ARG A 1 85 ? -16.536 11.534 10.180 1.00 58.28 85 ARG A C 1
ATOM 655 O O . ARG A 1 85 ? -16.601 11.567 11.423 1.00 58.28 85 ARG A O 1
#

Radius of gyration: 13.64 Å; Cα contacts (8 Å, |Δi|>4): 144; chains: 1; bounding box: 37×28×31 Å

Organism: NCBI:txid412755

Secondary structure (DSSP, 8-state):
-TTTTGGG--TTBEEEEEEEE-SSS-EEEEEEEEEEEE-S---SSTT--S-EEEEEEE-TTS------TT-BHHHHTTSSPPP--

Sequence (85 aa):
VEEYDLKKIKLGDLVAIKGHYDYYGRGRYEGAVTIGVCIHGWSDFSGHGPGLNPVLSALPGRIKTKLDPHANVAYYLGIRAKPSR

Mean predicted aligned error: 3.33 Å

InterPro domains:
  IPR044910 TM_1086, SG structure domain [G3DSA:2.102.30.10] (1-78)
  IPR048399 DUF4438, C-terminal [PF20999] (1-77)